Protein AF-A0A7L5ACH2-F1 (afdb_monomer)

Secondary structure (DSSP, 8-state):
-------B-TTT-PBP-TTS-EEEEEEEEEEPTTSS-EEEEEEEEE--HHHHTSTTPEEEEHHHHHHHHHHHHHHHHHH-TT-PPP-

Structure (mmCIF, N/CA/C/O backbone):
data_AF-A0A7L5ACH2-F1
#
_entry.id   AF-A0A7L5ACH2-F1
#
loop_
_atom_site.group_PDB
_atom_site.id
_atom_site.type_symbol
_atom_site.label_atom_id
_atom_site.label_alt_id
_atom_site.label_comp_id
_atom_site.label_asym_id
_atom_site.label_entity_id
_atom_site.label_seq_id
_atom_site.pdbx_PDB_ins_code
_atom_site.Cartn_x
_atom_site.Cartn_y
_atom_site.Cartn_z
_atom_site.occupancy
_atom_site.B_iso_or_equiv
_atom_site.auth_seq_id
_atom_site.auth_comp_id
_atom_site.auth_asym_id
_atom_site.auth_atom_id
_atom_site.pdbx_PDB_model_num
ATOM 1 N N . MET A 1 1 ? 3.844 6.736 29.514 1.00 31.52 1 MET A N 1
ATOM 2 C CA . MET A 1 1 ? 3.143 7.571 28.518 1.00 31.52 1 MET A CA 1
ATOM 3 C C . MET A 1 1 ? 3.029 6.727 27.262 1.00 31.52 1 MET A C 1
ATOM 5 O O . MET A 1 1 ? 4.060 6.436 26.674 1.00 31.52 1 MET A O 1
ATOM 9 N N . SER A 1 2 ? 1.843 6.220 26.921 1.00 41.28 2 SER A N 1
ATOM 10 C CA . SER A 1 2 ? 1.653 5.546 25.633 1.00 41.28 2 SER A CA 1
ATOM 11 C C . SER A 1 2 ? 1.572 6.635 24.571 1.00 41.28 2 SER A C 1
ATOM 13 O O . SER A 1 2 ? 0.636 7.434 24.594 1.00 41.28 2 SER A O 1
ATOM 15 N N . LEU A 1 3 ? 2.566 6.717 23.690 1.00 47.25 3 LEU A N 1
ATOM 16 C CA . LEU A 1 3 ? 2.416 7.459 22.445 1.00 47.25 3 LEU A CA 1
ATOM 17 C C . LEU A 1 3 ? 1.221 6.833 21.726 1.00 47.25 3 LEU A C 1
ATOM 19 O O . LEU A 1 3 ? 1.293 5.693 21.283 1.00 47.25 3 LEU A O 1
ATOM 23 N N . SER A 1 4 ? 0.088 7.530 21.702 1.00 54.31 4 SER A N 1
ATOM 24 C CA . SER A 1 4 ? -1.020 7.175 20.826 1.00 54.31 4 SER A CA 1
ATOM 25 C C . SER A 1 4 ? -0.541 7.439 19.404 1.00 54.31 4 SER A C 1
ATOM 27 O O . SER A 1 4 ? -0.644 8.562 18.906 1.00 54.31 4 SER A O 1
ATOM 29 N N . GLU A 1 5 ? 0.087 6.438 18.799 1.00 67.31 5 GLU A N 1
ATOM 30 C CA . GLU A 1 5 ? 0.504 6.479 17.406 1.00 67.31 5 GLU A CA 1
ATOM 31 C C . GLU A 1 5 ? -0.739 6.665 16.539 1.00 67.31 5 GLU A C 1
ATOM 33 O O . GLU A 1 5 ? -1.664 5.851 16.533 1.00 67.31 5 GLU A O 1
ATOM 38 N N . ASN A 1 6 ? -0.797 7.808 15.862 1.00 80.56 6 ASN A N 1
ATOM 39 C CA . ASN A 1 6 ? -1.945 8.190 15.062 1.00 80.56 6 ASN A CA 1
ATOM 40 C C . ASN A 1 6 ? -1.719 7.746 13.615 1.00 80.56 6 ASN A C 1
ATOM 42 O O . ASN A 1 6 ? -1.258 8.527 12.785 1.00 80.56 6 ASN A O 1
ATOM 46 N N . TYR A 1 7 ? -2.040 6.487 13.330 1.00 89.38 7 TYR A N 1
ATOM 47 C CA . TYR A 1 7 ? -2.004 5.945 11.974 1.00 89.38 7 TYR A CA 1
ATOM 48 C C . TYR A 1 7 ? -3.130 6.525 11.117 1.00 89.38 7 TYR A C 1
ATOM 50 O O . TYR A 1 7 ? -4.260 6.702 11.582 1.00 89.38 7 TYR A O 1
ATOM 58 N N . GLN A 1 8 ? -2.835 6.797 9.850 1.00 93.38 8 GLN A N 1
ATOM 59 C CA . GLN A 1 8 ? -3.779 7.357 8.891 1.00 93.38 8 GLN A CA 1
ATOM 60 C C . GLN A 1 8 ? -3.749 6.533 7.609 1.00 93.38 8 GLN A C 1
ATOM 62 O O . GLN A 1 8 ? -2.691 6.112 7.173 1.00 93.38 8 GLN A O 1
ATOM 67 N N . CYS A 1 9 ? -4.913 6.303 7.006 1.00 94.44 9 CYS A N 1
ATOM 68 C CA . CYS A 1 9 ? -5.001 5.600 5.737 1.00 94.44 9 CYS A CA 1
ATOM 69 C C . CYS A 1 9 ? -4.342 6.420 4.618 1.00 94.44 9 CYS A C 1
ATOM 71 O O . CYS A 1 9 ? -4.790 7.536 4.344 1.00 94.44 9 CYS A O 1
ATOM 73 N N . ASP A 1 10 ? -3.369 5.841 3.916 1.00 95.75 10 ASP A N 1
ATOM 74 C CA . ASP A 1 10 ? -2.657 6.479 2.798 1.00 95.75 10 ASP A CA 1
ATOM 75 C C . ASP A 1 10 ? -3.545 6.744 1.570 1.00 95.75 10 ASP A C 1
ATOM 77 O O . ASP A 1 10 ? -3.169 7.490 0.667 1.00 95.75 10 ASP A O 1
ATOM 81 N N . VAL A 1 11 ? -4.735 6.136 1.504 1.00 96.06 11 VAL A N 1
ATOM 82 C CA . VAL A 1 11 ? -5.648 6.289 0.360 1.00 96.06 11 VAL A CA 1
ATOM 83 C C . VAL A 1 11 ? -6.708 7.360 0.595 1.00 96.06 11 VAL A C 1
ATOM 85 O O . VAL A 1 11 ? -6.970 8.156 -0.305 1.00 96.06 11 VAL A O 1
ATOM 88 N N . CYS A 1 12 ? -7.343 7.379 1.769 1.00 94.88 12 CYS A N 1
ATOM 89 C CA . CYS A 1 12 ? -8.489 8.255 2.046 1.00 94.88 12 CYS A CA 1
ATOM 90 C C . CYS A 1 12 ? -8.285 9.218 3.223 1.00 94.88 12 CYS A C 1
ATOM 92 O O . CYS A 1 12 ? -9.157 10.043 3.486 1.00 94.88 12 CYS A O 1
ATOM 94 N N . GLY A 1 13 ? -7.182 9.110 3.966 1.00 93.25 13 GLY A N 1
ATOM 95 C CA . GLY A 1 13 ? -6.913 9.974 5.110 1.00 93.25 13 GLY A CA 1
ATOM 96 C C . GLY A 1 13 ? -7.705 9.639 6.382 1.00 93.25 13 GLY A C 1
ATOM 97 O O . GLY A 1 13 ? -7.628 10.385 7.359 1.00 93.25 13 GLY A O 1
ATOM 98 N N . THR A 1 14 ? -8.465 8.542 6.425 1.00 91.69 14 THR A N 1
ATOM 99 C CA . THR A 1 14 ? -9.156 8.113 7.652 1.00 91.69 14 THR A CA 1
ATOM 100 C C . THR A 1 14 ? -8.146 7.775 8.746 1.00 91.69 14 THR A C 1
ATOM 102 O O . THR A 1 14 ? -7.184 7.055 8.495 1.00 91.69 14 THR A O 1
ATOM 105 N N . LYS A 1 15 ? -8.361 8.277 9.966 1.00 90.94 15 LYS A N 1
ATOM 106 C CA . LYS A 1 15 ? -7.527 7.943 11.129 1.00 90.94 15 LYS A CA 1
ATOM 107 C C . LYS A 1 15 ? -7.881 6.562 11.667 1.00 90.94 15 LYS A C 1
ATOM 109 O O . LYS A 1 15 ? -9.055 6.192 11.697 1.00 90.94 15 LYS A O 1
ATOM 114 N N . LYS A 1 16 ? -6.877 5.815 12.118 1.00 83.94 16 LYS A N 1
ATOM 115 C CA . LYS A 1 16 ? -7.083 4.502 12.716 1.00 83.94 16 LYS A CA 1
ATOM 116 C C . LYS A 1 16 ? -7.813 4.620 14.042 1.00 83.94 16 LYS A C 1
ATOM 118 O O . LYS A 1 16 ? -7.362 5.297 14.957 1.00 83.94 16 LYS A O 1
ATOM 123 N N . THR A 1 17 ? -8.934 3.915 14.124 1.00 80.00 17 THR A N 1
ATOM 124 C CA . THR A 1 17 ? -9.628 3.618 15.376 1.00 80.00 17 THR A CA 1
ATOM 125 C C . THR A 1 17 ? -9.4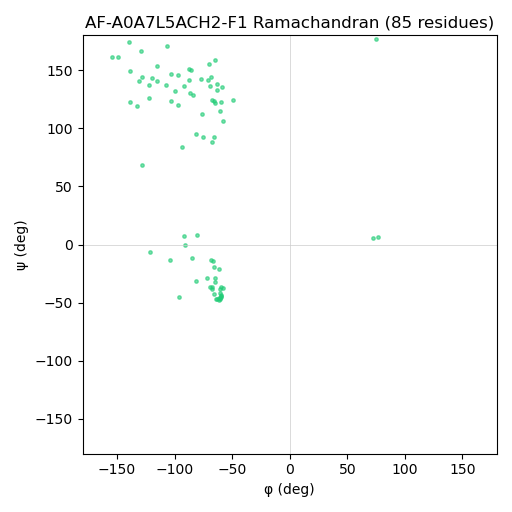20 2.140 15.726 1.00 80.00 17 THR A C 1
ATOM 127 O O . THR A 1 17 ? -8.876 1.364 14.925 1.00 80.00 17 THR A O 1
ATOM 130 N N . ASP A 1 18 ? -9.829 1.734 16.926 1.00 67.75 18 ASP A N 1
ATOM 131 C CA . ASP A 1 18 ? -9.646 0.363 17.418 1.00 67.75 18 ASP A CA 1
ATOM 132 C C . ASP A 1 18 ? -10.483 -0.700 16.678 1.00 67.75 18 ASP A C 1
ATOM 134 O O . ASP A 1 18 ? -10.215 -1.890 16.819 1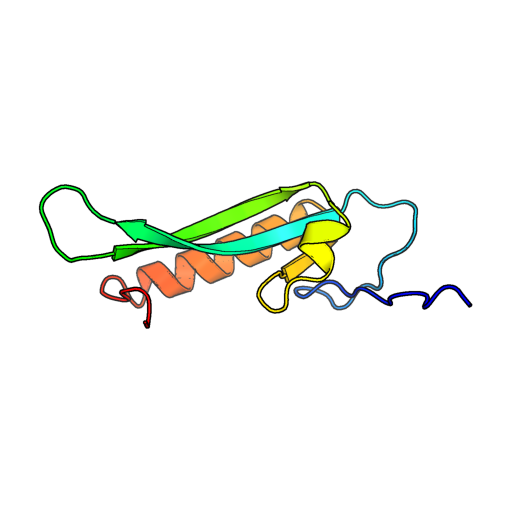.00 67.75 18 ASP A O 1
ATOM 138 N N . ILE A 1 19 ? -11.481 -0.310 15.876 1.00 63.72 19 ILE A N 1
ATOM 139 C CA . ILE A 1 19 ? -12.597 -1.207 15.511 1.00 63.72 19 ILE A CA 1
ATOM 140 C C . ILE A 1 19 ? -12.490 -1.771 14.077 1.00 63.72 19 ILE A C 1
ATOM 142 O O . ILE A 1 19 ? -13.153 -2.749 13.731 1.00 63.72 19 ILE A O 1
ATOM 146 N N . ASP A 1 20 ? -11.613 -1.224 13.234 1.00 68.56 20 ASP A N 1
ATOM 147 C CA . ASP A 1 20 ? -11.568 -1.572 11.809 1.00 68.56 20 ASP A CA 1
ATOM 148 C C . ASP A 1 20 ? -10.508 -2.639 11.466 1.00 68.56 20 ASP A C 1
ATOM 150 O O . ASP A 1 20 ? -9.398 -2.653 12.009 1.00 68.56 20 ASP A O 1
ATOM 154 N N . ARG A 1 21 ? -10.805 -3.503 10.479 1.00 85.12 21 ARG A N 1
ATOM 155 C CA . ARG A 1 21 ? -9.828 -4.435 9.878 1.00 85.12 21 ARG A CA 1
ATOM 156 C C . ARG A 1 21 ? -8.889 -3.677 8.938 1.00 85.12 21 ARG A C 1
ATOM 158 O O . ARG A 1 21 ? -9.206 -3.469 7.767 1.00 85.12 21 ARG A O 1
ATOM 165 N N . TRP A 1 22 ? -7.755 -3.241 9.473 1.00 92.81 22 TRP A N 1
ATOM 166 C CA . TRP A 1 22 ? -6.725 -2.530 8.717 1.00 92.81 22 TRP A CA 1
ATOM 167 C C . TRP A 1 22 ? -5.767 -3.493 8.019 1.00 92.81 22 TRP A C 1
ATOM 169 O O . TRP A 1 22 ? -5.499 -4.595 8.505 1.00 92.81 22 TRP A O 1
ATOM 179 N N . TRP A 1 23 ? -5.240 -3.033 6.892 1.00 95.44 23 TRP A N 1
ATOM 180 C CA . TRP A 1 23 ? -4.210 -3.701 6.113 1.00 95.44 23 TRP A CA 1
ATOM 181 C C . TRP A 1 23 ? -2.939 -2.864 6.114 1.00 95.44 23 TRP A C 1
ATOM 183 O O . TRP A 1 23 ? -2.985 -1.640 6.262 1.00 95.44 23 TRP A O 1
ATOM 193 N N . LEU A 1 24 ? -1.821 -3.552 5.940 1.00 96.00 24 LEU A N 1
ATOM 194 C CA . LEU A 1 24 ? -0.515 -2.970 5.689 1.00 96.00 24 LEU A CA 1
ATOM 195 C C . LEU A 1 24 ? -0.067 -3.401 4.296 1.00 96.00 24 LEU A C 1
ATOM 197 O O . LEU A 1 24 ? -0.298 -4.554 3.914 1.00 96.00 24 LEU A O 1
ATOM 201 N N . ALA A 1 25 ? 0.568 -2.497 3.560 1.00 97.31 25 ALA A N 1
ATOM 202 C CA . ALA A 1 25 ? 1.165 -2.806 2.269 1.00 97.31 25 ALA A CA 1
ATOM 203 C C . ALA A 1 25 ? 2.518 -2.124 2.101 1.00 97.31 25 ALA A C 1
ATOM 205 O O . ALA A 1 25 ? 2.744 -1.057 2.659 1.00 97.31 25 ALA A O 1
ATOM 206 N N . TRP A 1 26 ? 3.418 -2.738 1.350 1.00 96.00 26 TRP A N 1
ATOM 207 C CA . TRP A 1 26 ? 4.721 -2.164 1.020 1.00 96.00 26 TRP A CA 1
ATOM 208 C C . TRP A 1 26 ? 5.222 -2.751 -0.291 1.00 96.00 26 TRP A C 1
ATOM 210 O O . TRP A 1 26 ? 4.738 -3.796 -0.749 1.00 96.00 26 TRP A O 1
ATOM 220 N N . LEU A 1 27 ? 6.184 -2.052 -0.883 1.00 93.12 27 LEU A N 1
ATOM 221 C CA . LEU A 1 27 ? 6.892 -2.530 -2.055 1.00 93.12 27 LEU A CA 1
ATOM 222 C C . LEU A 1 27 ? 8.083 -3.379 -1.627 1.00 93.12 27 LEU A C 1
ATOM 224 O O . LEU A 1 27 ? 8.747 -3.092 -0.634 1.00 93.12 27 LEU A O 1
ATOM 228 N N . ASP A 1 28 ? 8.327 -4.440 -2.374 1.00 91.00 28 ASP A N 1
ATOM 229 C CA . ASP A 1 28 ? 9.490 -5.301 -2.226 1.00 91.00 28 ASP A CA 1
ATOM 230 C C . ASP A 1 28 ? 10.005 -5.690 -3.613 1.00 91.00 28 ASP A C 1
ATOM 232 O O . ASP A 1 28 ? 9.373 -5.390 -4.625 1.00 91.00 28 ASP A O 1
ATOM 236 N N . CYS A 1 29 ? 11.136 -6.374 -3.669 1.00 88.81 29 CYS A N 1
ATOM 237 C CA . CYS A 1 29 ? 11.800 -6.740 -4.907 1.00 88.81 29 CYS A CA 1
ATOM 238 C C . CYS A 1 29 ? 11.959 -8.247 -4.975 1.00 88.81 29 CYS A C 1
ATOM 240 O O . CYS A 1 29 ? 12.509 -8.872 -4.068 1.00 88.81 29 CYS A O 1
ATOM 242 N N . GLN A 1 30 ? 11.484 -8.838 -6.066 1.00 86.31 30 GLN A N 1
ATOM 243 C CA . GLN A 1 30 ? 11.722 -10.243 -6.345 1.00 86.31 30 GLN A CA 1
ATOM 244 C C . GLN A 1 30 ? 12.801 -10.371 -7.417 1.00 86.31 30 GLN A C 1
ATOM 246 O O . GLN A 1 30 ? 12.621 -9.822 -8.507 1.00 86.31 30 GLN A O 1
ATOM 251 N N . PRO A 1 31 ? 13.901 -11.089 -7.148 1.00 83.69 31 PRO A N 1
ATOM 252 C CA . PRO A 1 31 ? 14.852 -11.432 -8.193 1.00 83.69 31 PRO A CA 1
ATOM 253 C C . PRO A 1 31 ? 14.171 -12.328 -9.231 1.00 83.69 31 PRO A C 1
ATOM 255 O O . PRO A 1 31 ? 13.399 -13.224 -8.878 1.00 83.69 31 PRO A O 1
ATOM 258 N N . LEU A 1 32 ? 14.440 -12.071 -10.508 1.00 82.12 32 LEU A N 1
ATOM 259 C CA . LEU A 1 32 ? 14.036 -12.961 -11.589 1.00 82.12 32 LEU A CA 1
ATOM 260 C C . LEU A 1 32 ? 15.092 -14.058 -11.733 1.00 82.12 32 LEU A C 1
ATOM 262 O O . LEU A 1 32 ? 16.289 -13.780 -11.815 1.00 82.12 32 LEU A O 1
ATOM 266 N N . ASP A 1 33 ? 14.659 -15.319 -11.732 1.00 76.44 33 ASP A N 1
ATOM 267 C CA . ASP A 1 33 ? 15.587 -16.438 -11.873 1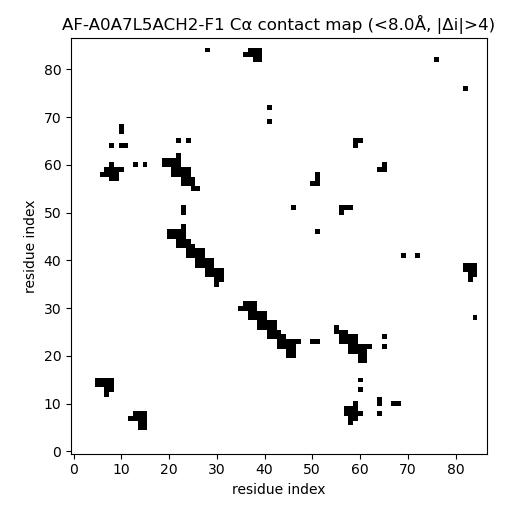.00 76.44 33 ASP A CA 1
ATOM 268 C C . ASP A 1 33 ? 16.365 -16.315 -13.195 1.00 76.44 33 ASP A C 1
ATOM 270 O O . ASP A 1 33 ? 15.792 -16.056 -14.254 1.00 76.44 33 ASP A O 1
ATOM 274 N N . TYR A 1 34 ? 17.680 -16.547 -13.126 1.00 66.75 34 TYR A N 1
ATOM 275 C CA . TYR A 1 34 ? 18.624 -16.543 -14.255 1.00 66.75 34 TYR A CA 1
ATOM 276 C C . TYR A 1 34 ? 18.986 -15.178 -14.869 1.00 66.75 34 TYR A C 1
ATOM 278 O O . TYR A 1 34 ? 19.757 -15.157 -15.832 1.00 66.75 34 TYR A O 1
ATOM 286 N N . THR A 1 35 ? 18.544 -14.050 -14.301 1.00 69.31 35 THR A N 1
ATOM 287 C CA . THR A 1 35 ? 19.049 -12.714 -14.671 1.00 69.31 35 THR A CA 1
ATOM 288 C C . THR A 1 35 ? 19.469 -11.907 -13.438 1.00 69.31 35 THR A C 1
ATOM 290 O O . THR A 1 35 ? 19.203 -12.287 -12.300 1.00 69.31 35 THR A O 1
ATOM 293 N N . SER A 1 36 ? 20.188 -10.800 -13.645 1.00 69.69 36 SER A N 1
ATOM 294 C CA . SER A 1 36 ? 20.463 -9.811 -12.590 1.00 69.69 36 SER A CA 1
ATOM 295 C C . SER A 1 36 ? 19.290 -8.850 -12.362 1.00 69.69 36 SER A C 1
ATOM 297 O O . SER A 1 36 ? 19.447 -7.858 -11.652 1.00 69.69 36 SER A O 1
ATOM 299 N N . ASP A 1 37 ? 18.141 -9.105 -12.989 1.00 76.69 37 ASP A N 1
ATOM 300 C CA . ASP A 1 37 ? 17.001 -8.201 -12.954 1.00 76.69 37 ASP A CA 1
ATOM 301 C C . ASP A 1 37 ? 16.109 -8.479 -11.744 1.00 76.69 37 ASP A C 1
ATOM 303 O O . ASP A 1 37 ? 15.991 -9.602 -11.242 1.00 76.69 37 ASP A O 1
ATOM 307 N N . THR A 1 38 ? 15.449 -7.423 -11.282 1.00 84.12 38 THR A N 1
ATOM 308 C CA . THR A 1 38 ? 14.453 -7.491 -10.215 1.00 84.12 38 THR A CA 1
ATOM 309 C C . THR A 1 38 ? 13.116 -7.009 -10.745 1.00 84.12 38 THR A C 1
ATOM 311 O O . THR A 1 38 ? 13.064 -6.073 -11.543 1.00 84.12 38 THR A O 1
ATOM 314 N N . GLN A 1 39 ? 12.037 -7.637 -10.283 1.00 85.06 39 GLN A N 1
ATOM 315 C CA . GLN A 1 39 ? 10.683 -7.145 -10.497 1.00 85.06 39 GLN A CA 1
ATOM 316 C C . GLN A 1 39 ? 10.116 -6.586 -9.184 1.00 85.06 39 GLN A C 1
ATOM 318 O O . GLN A 1 39 ? 10.284 -7.213 -8.127 1.00 85.06 39 GLN A O 1
ATOM 323 N N . PRO A 1 40 ? 9.436 -5.433 -9.218 1.00 90.06 40 PRO A N 1
ATOM 324 C CA . PRO A 1 40 ? 8.763 -4.900 -8.048 1.00 90.06 40 PRO A CA 1
ATOM 325 C C . PRO A 1 40 ? 7.564 -5.779 -7.673 1.00 90.06 40 PRO A C 1
ATOM 327 O O . PRO A 1 40 ? 6.843 -6.310 -8.517 1.00 90.06 40 PRO A O 1
ATOM 330 N N . LEU A 1 41 ? 7.334 -5.911 -6.374 1.00 91.75 41 LEU A N 1
ATOM 331 C CA . LEU A 1 41 ? 6.208 -6.606 -5.773 1.00 91.75 41 LEU A CA 1
ATOM 332 C C . LEU A 1 41 ? 5.446 -5.653 -4.867 1.00 91.75 41 LEU A C 1
ATOM 334 O O . LEU A 1 41 ? 6.046 -4.982 -4.035 1.00 91.75 41 LEU A O 1
ATOM 338 N N . LEU A 1 42 ? 4.120 -5.689 -4.937 1.00 94.56 42 LEU A N 1
ATOM 339 C CA . LEU A 1 42 ? 3.265 -5.132 -3.897 1.00 94.56 42 LEU A CA 1
ATOM 340 C C . LEU A 1 42 ? 2.820 -6.250 -2.950 1.00 94.56 42 LEU A C 1
ATOM 342 O O . LEU A 1 42 ? 2.166 -7.209 -3.365 1.00 94.56 42 LEU A O 1
ATOM 346 N N . LYS A 1 43 ? 3.163 -6.131 -1.666 1.00 95.75 43 LYS A N 1
ATOM 347 C CA . LYS A 1 43 ? 2.773 -7.087 -0.622 1.00 95.75 43 LYS A CA 1
ATOM 348 C C . LYS A 1 43 ? 1.639 -6.525 0.223 1.00 95.75 43 LYS A C 1
ATOM 350 O O . LYS A 1 43 ? 1.595 -5.329 0.479 1.00 95.75 43 LYS A O 1
ATOM 355 N N . PHE A 1 44 ? 0.759 -7.408 0.694 1.00 95.94 44 PHE A N 1
ATOM 356 C CA . PHE A 1 44 ? -0.311 -7.076 1.635 1.00 95.94 44 PHE A CA 1
ATOM 357 C C . PHE A 1 44 ? -0.287 -8.019 2.832 1.00 95.94 44 PHE A C 1
ATOM 359 O O . PHE A 1 44 ? -0.058 -9.220 2.696 1.00 95.94 44 PHE A O 1
ATOM 366 N N . THR A 1 45 ? -0.603 -7.488 4.008 1.00 95.38 45 THR A N 1
ATOM 367 C CA . THR A 1 45 ? -0.853 -8.292 5.205 1.00 95.38 45 THR A CA 1
ATOM 368 C C . THR A 1 45 ? -1.871 -7.619 6.117 1.00 95.38 45 THR A C 1
ATOM 370 O O . THR A 1 45 ? -2.138 -6.419 6.011 1.00 95.38 45 THR A O 1
ATOM 373 N N . GLY A 1 46 ? -2.468 -8.402 7.013 1.00 93.19 46 GLY A N 1
ATOM 374 C CA . GLY A 1 46 ? -3.312 -7.859 8.070 1.00 93.19 46 GLY A CA 1
ATOM 375 C C . GLY A 1 46 ? -2.503 -6.997 9.040 1.00 93.19 46 GLY A C 1
ATOM 376 O O . GLY A 1 46 ? -1.286 -7.140 9.151 1.00 93.19 46 GLY A O 1
ATOM 377 N N . TRP A 1 47 ? -3.188 -6.109 9.758 1.00 91.56 47 TRP A N 1
ATOM 378 C CA . TRP A 1 47 ? -2.559 -5.223 10.735 1.00 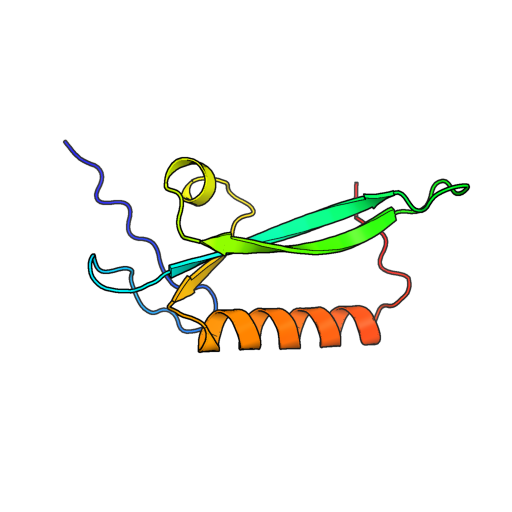91.56 47 TRP A CA 1
ATOM 379 C C . TRP A 1 47 ? -1.621 -5.956 11.705 1.00 91.56 47 TRP A C 1
ATOM 381 O O . TRP A 1 47 ? -2.041 -6.859 12.429 1.00 91.56 47 TRP A O 1
ATOM 391 N N . GLN A 1 48 ? -0.369 -5.509 11.762 1.00 90.75 48 GLN A N 1
ATOM 392 C CA . GLN A 1 48 ? 0.643 -5.965 12.711 1.00 90.75 48 GLN A CA 1
ATOM 393 C C . GLN A 1 48 ? 1.424 -4.754 13.205 1.00 90.75 48 GLN A C 1
ATOM 395 O O . GLN A 1 48 ? 2.003 -4.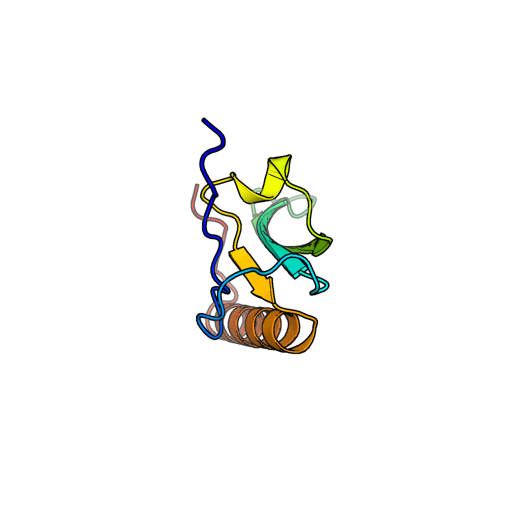026 12.404 1.00 90.75 48 GLN A O 1
ATOM 400 N N . LEU A 1 49 ? 1.442 -4.541 14.522 1.00 88.81 49 LEU A N 1
ATOM 401 C CA . LEU A 1 49 ? 2.021 -3.330 15.107 1.00 88.81 49 LEU A CA 1
ATOM 402 C C . LEU A 1 49 ? 3.507 -3.173 14.754 1.00 88.81 49 LEU A C 1
ATOM 404 O O . LEU A 1 49 ? 3.918 -2.105 14.331 1.00 88.81 49 LEU A O 1
ATOM 408 N N . SER A 1 50 ? 4.289 -4.253 14.822 1.00 89.75 50 SER A N 1
ATOM 409 C CA . SER A 1 50 ? 5.719 -4.221 14.481 1.00 89.75 50 SER A CA 1
ATOM 410 C C . SER A 1 50 ? 5.998 -3.741 13.055 1.00 89.75 50 SER A C 1
ATOM 412 O O . SER A 1 50 ? 6.967 -3.021 12.841 1.00 89.75 50 SER A O 1
ATOM 414 N N . LEU A 1 51 ? 5.152 -4.120 12.092 1.00 91.19 51 LEU A N 1
ATOM 415 C CA . LEU A 1 51 ? 5.273 -3.701 10.694 1.00 91.19 51 LEU A CA 1
ATOM 416 C C . LEU A 1 51 ? 4.693 -2.305 10.461 1.00 91.19 51 LEU A C 1
ATOM 418 O O . LEU A 1 51 ? 5.184 -1.572 9.614 1.00 91.19 51 LEU A O 1
ATOM 422 N N . ALA A 1 52 ? 3.667 -1.910 11.215 1.00 91.25 52 ALA A N 1
ATOM 423 C CA . ALA A 1 52 ? 3.037 -0.601 11.063 1.00 91.25 52 ALA A CA 1
ATOM 424 C C . ALA A 1 52 ? 4.002 0.568 11.338 1.00 91.25 52 ALA A C 1
ATOM 426 O O . ALA A 1 52 ? 3.743 1.673 10.871 1.00 91.25 52 ALA A O 1
ATOM 427 N N . HIS A 1 53 ? 5.095 0.324 12.068 1.00 90.81 53 HIS A N 1
ATOM 428 C CA . HIS A 1 53 ? 6.113 1.322 12.407 1.00 90.81 53 HIS A CA 1
ATOM 429 C C . HIS A 1 53 ? 7.177 1.479 11.310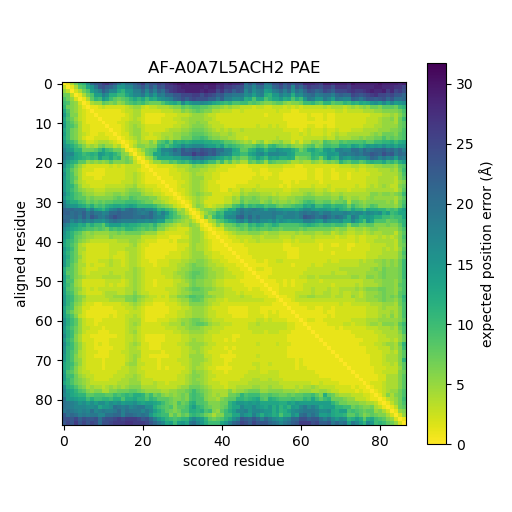 1.00 90.81 53 HIS A C 1
ATOM 431 O O . HIS A 1 53 ? 8.000 2.391 11.380 1.00 90.81 53 HIS A O 1
ATOM 437 N N . SER A 1 54 ? 7.214 0.574 10.329 1.00 91.12 54 SER A N 1
ATOM 438 C CA . SER A 1 54 ? 8.200 0.625 9.254 1.00 91.12 54 SER A CA 1
ATOM 439 C C . SER A 1 54 ? 7.925 1.8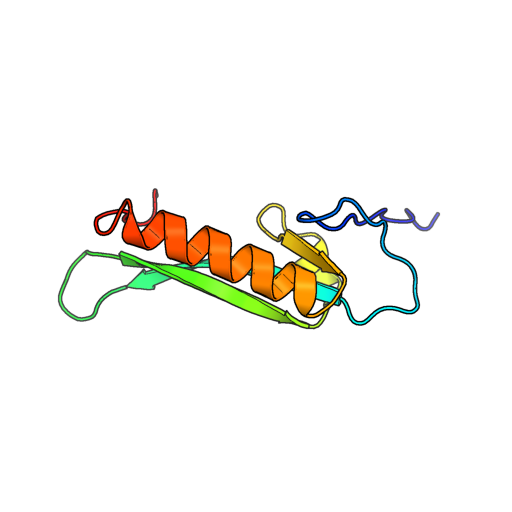20 8.329 1.00 91.12 54 SER A C 1
ATOM 441 O O . SER A 1 54 ? 6.771 2.050 7.966 1.00 91.12 54 SER A O 1
ATOM 443 N N . PRO A 1 55 ? 8.962 2.570 7.915 1.00 87.25 55 PRO A N 1
ATOM 444 C CA . PRO A 1 55 ? 8.796 3.812 7.152 1.00 87.25 55 PRO A CA 1
ATOM 445 C C . PRO A 1 55 ? 8.178 3.599 5.764 1.00 87.25 55 PRO A C 1
ATOM 447 O O . PRO A 1 55 ? 7.479 4.476 5.261 1.00 87.25 55 PRO A O 1
ATOM 450 N N . ASP A 1 56 ? 8.395 2.424 5.172 1.00 90.50 56 ASP A N 1
ATOM 451 C CA . ASP A 1 56 ? 7.944 2.096 3.814 1.00 90.50 56 ASP A CA 1
ATOM 452 C C . ASP A 1 56 ? 6.555 1.442 3.784 1.00 90.50 56 ASP A C 1
ATOM 454 O O . ASP A 1 56 ? 6.028 1.113 2.718 1.00 90.50 56 ASP A O 1
ATOM 458 N N . VAL A 1 57 ? 5.947 1.245 4.958 1.00 94.88 57 VAL A N 1
ATOM 459 C 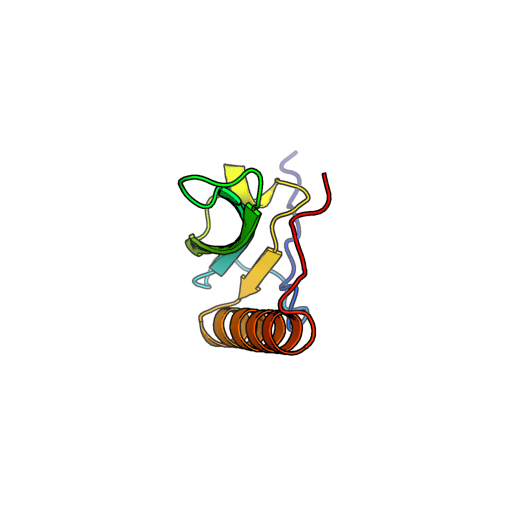CA . VAL A 1 57 ? 4.639 0.611 5.080 1.00 94.88 57 VAL A CA 1
ATOM 460 C C . VAL A 1 57 ? 3.533 1.643 4.928 1.00 94.88 57 VAL A C 1
ATOM 462 O O . VAL A 1 57 ? 3.494 2.677 5.588 1.00 94.88 57 VAL A O 1
ATOM 465 N N . LYS A 1 58 ? 2.589 1.301 4.063 1.00 95.81 58 LYS A N 1
ATOM 466 C CA . LYS A 1 58 ? 1.330 1.994 3.858 1.00 95.81 58 LYS A CA 1
ATOM 467 C C . LYS A 1 58 ? 0.246 1.396 4.737 1.00 95.81 58 LYS A C 1
ATOM 469 O O . LYS A 1 58 ? 0.098 0.173 4.808 1.00 95.81 58 LYS A O 1
ATOM 474 N N . HIS A 1 59 ? -0.555 2.247 5.362 1.00 95.69 59 HIS A N 1
ATOM 475 C CA . HIS A 1 59 ? -1.691 1.869 6.193 1.00 95.69 59 HIS A CA 1
ATOM 476 C C . HIS A 1 59 ? -2.987 2.015 5.395 1.00 95.69 59 HIS A C 1
ATOM 478 O O . HIS A 1 59 ? -3.246 3.032 4.754 1.00 95.69 59 HIS A O 1
ATOM 484 N N . LEU A 1 60 ? -3.842 0.994 5.436 1.00 95.75 60 LEU A N 1
ATOM 485 C CA . LEU A 1 60 ? -5.034 0.923 4.592 1.00 95.75 60 LEU A CA 1
ATOM 486 C C . LEU A 1 60 ? -6.266 0.546 5.414 1.00 95.75 60 LEU A C 1
ATOM 488 O O . LEU A 1 60 ? -6.343 -0.541 5.995 1.00 95.75 60 LEU A O 1
ATOM 492 N N . CYS A 1 61 ? -7.268 1.428 5.435 1.00 93.56 61 CYS A N 1
ATOM 493 C CA . CYS A 1 61 ? -8.515 1.169 6.149 1.00 93.56 61 CYS A CA 1
ATOM 494 C C . CYS A 1 61 ? -9.455 0.288 5.301 1.00 93.56 61 CYS A C 1
ATOM 496 O O . CYS A 1 61 ? -10.208 0.753 4.439 1.00 93.56 61 CYS A O 1
ATOM 498 N N . GLY A 1 62 ? -9.394 -1.020 5.545 1.00 92.69 62 GLY A N 1
ATOM 499 C CA . GLY A 1 62 ? -10.265 -2.007 4.912 1.00 92.69 62 GLY A CA 1
ATOM 500 C C . GLY A 1 62 ? -9.931 -2.334 3.453 1.00 92.69 62 GLY A C 1
ATOM 501 O O . GLY A 1 62 ? -9.035 -1.768 2.826 1.00 92.69 62 GLY A O 1
ATOM 502 N N . ALA A 1 63 ? -10.691 -3.287 2.909 1.00 93.44 63 ALA A N 1
ATOM 503 C CA . ALA A 1 63 ? -10.423 -3.886 1.602 1.00 93.44 63 ALA A CA 1
ATOM 504 C C . ALA A 1 63 ? -10.552 -2.898 0.431 1.00 93.44 63 ALA A C 1
ATOM 506 O O . ALA A 1 63 ? -9.822 -3.017 -0.545 1.00 93.44 63 ALA A O 1
ATOM 507 N N . ARG A 1 64 ? -11.444 -1.900 0.526 1.00 94.75 64 ARG A N 1
ATOM 508 C CA . ARG A 1 64 ? -11.627 -0.908 -0.546 1.00 94.75 64 ARG A CA 1
ATOM 509 C C . ARG A 1 64 ? -10.369 -0.069 -0.763 1.00 94.75 64 ARG A C 1
ATOM 511 O O . ARG A 1 64 ? -9.941 0.087 -1.898 1.00 94.75 64 ARG A O 1
ATOM 518 N N . CYS A 1 65 ? -9.769 0.437 0.314 1.00 95.88 65 CYS A N 1
ATOM 519 C CA . CYS A 1 65 ? -8.538 1.218 0.213 1.00 95.88 65 CYS A CA 1
ATOM 520 C C . CYS A 1 65 ? -7.360 0.346 -0.234 1.00 95.88 65 CYS A C 1
ATOM 522 O O . CYS A 1 65 ? -6.566 0.785 -1.059 1.00 95.88 65 CYS A O 1
ATOM 524 N N . ALA A 1 66 ? -7.285 -0.902 0.240 1.00 95.81 66 ALA A N 1
ATOM 525 C CA . ALA A 1 66 ? -6.286 -1.856 -0.236 1.00 95.81 66 ALA A CA 1
ATOM 526 C C . ALA A 1 66 ? -6.405 -2.122 -1.749 1.00 95.81 66 ALA A C 1
ATOM 528 O O . ALA A 1 66 ? -5.405 -2.066 -2.458 1.00 95.81 66 ALA A O 1
ATOM 529 N N . GLY A 1 67 ? -7.628 -2.318 -2.254 1.00 96.88 67 GLY A N 1
ATOM 530 C CA . GLY A 1 67 ? -7.896 -2.459 -3.687 1.00 96.88 67 GLY A CA 1
ATOM 531 C C . GLY A 1 67 ? -7.484 -1.222 -4.483 1.00 96.88 67 GLY A C 1
ATOM 532 O O . GLY A 1 67 ? -6.744 -1.341 -5.444 1.00 96.88 67 GLY A O 1
ATOM 533 N N . THR A 1 68 ? -7.842 -0.018 -4.025 1.00 97.62 68 THR A N 1
ATOM 534 C CA . THR A 1 68 ? -7.418 1.227 -4.691 1.00 97.62 68 THR A CA 1
ATOM 535 C C . THR A 1 68 ? -5.896 1.381 -4.752 1.00 97.62 68 THR A C 1
ATOM 537 O O . THR A 1 68 ? -5.376 1.892 -5.739 1.00 97.62 68 THR A O 1
ATOM 540 N N . MET A 1 69 ? -5.167 0.958 -3.717 1.00 96.38 69 MET A N 1
ATOM 541 C CA . MET A 1 69 ? -3.702 0.954 -3.748 1.00 96.38 69 MET A CA 1
ATOM 542 C C . MET A 1 69 ? -3.156 -0.041 -4.775 1.00 96.38 69 MET A C 1
ATOM 544 O O . MET A 1 69 ? -2.247 0.301 -5.523 1.00 96.38 69 MET A O 1
ATOM 548 N N . MET A 1 70 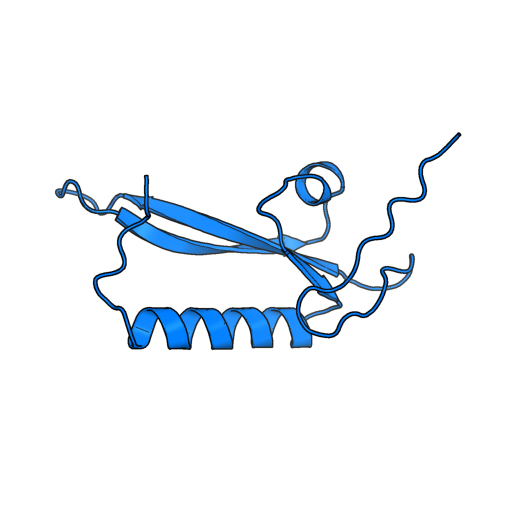? -3.736 -1.241 -4.837 1.00 97.25 70 MET A N 1
ATOM 549 C CA . MET A 1 70 ? -3.389 -2.253 -5.834 1.00 97.25 70 MET A CA 1
ATOM 550 C C . MET A 1 70 ? -3.643 -1.752 -7.258 1.00 97.25 70 MET A C 1
ATOM 552 O O . MET A 1 70 ? -2.767 -1.881 -8.105 1.00 97.25 70 MET A O 1
ATOM 556 N N . ASP A 1 71 ? -4.798 -1.131 -7.503 1.00 97.69 71 ASP A N 1
ATOM 557 C CA . ASP A 1 71 ? -5.163 -0.576 -8.809 1.00 97.69 71 ASP A CA 1
ATOM 558 C C . ASP A 1 71 ? -4.162 0.493 -9.263 1.00 97.69 71 ASP A C 1
ATOM 560 O O . ASP A 1 71 ? -3.707 0.469 -10.406 1.00 97.69 71 ASP A O 1
ATOM 564 N N . ARG A 1 72 ? -3.779 1.407 -8.359 1.00 95.38 72 ARG A N 1
ATOM 565 C CA . ARG A 1 72 ? -2.768 2.442 -8.636 1.00 95.38 72 ARG A CA 1
ATOM 566 C C . ARG A 1 72 ? -1.417 1.826 -8.975 1.00 95.38 72 ARG A C 1
ATOM 568 O O . ARG A 1 72 ? -0.830 2.187 -9.986 1.00 95.38 72 ARG A O 1
ATOM 575 N N . TRP A 1 73 ? -0.968 0.861 -8.175 1.00 95.00 73 TRP A N 1
ATOM 576 C CA . TRP A 1 73 ? 0.295 0.175 -8.422 1.00 95.00 73 TRP A CA 1
ATOM 577 C C . TRP A 1 73 ? 0.287 -0.561 -9.768 1.00 95.00 73 TRP A C 1
ATOM 579 O O . TRP A 1 73 ? 1.214 -0.403 -10.551 1.00 95.00 73 TRP A O 1
ATOM 589 N N . MET A 1 74 ? -0.775 -1.305 -10.093 1.00 94.69 74 MET A N 1
ATOM 590 C CA . MET A 1 74 ? -0.883 -1.998 -11.384 1.00 94.69 74 MET A CA 1
ATOM 591 C C . MET A 1 74 ? -0.858 -1.028 -12.570 1.00 94.69 74 MET A C 1
ATOM 593 O O . MET A 1 74 ? -0.242 -1.336 -13.589 1.00 94.69 74 MET A O 1
ATOM 597 N N . ALA A 1 75 ? -1.503 0.136 -12.444 1.00 94.00 75 ALA A N 1
ATOM 598 C CA . ALA A 1 75 ? -1.456 1.170 -13.472 1.00 94.00 75 ALA A CA 1
ATOM 599 C C . ALA A 1 75 ? -0.024 1.695 -13.675 1.00 94.00 75 ALA A C 1
ATOM 601 O O . ALA A 1 75 ? 0.451 1.729 -14.807 1.00 94.00 75 ALA A O 1
ATOM 602 N N . GLU A 1 76 ? 0.690 2.002 -12.588 1.00 91.50 76 GLU A N 1
ATOM 603 C CA . GLU A 1 76 ? 2.085 2.465 -12.633 1.00 91.50 76 GLU A CA 1
ATOM 604 C C . GLU A 1 76 ? 3.026 1.432 -13.273 1.00 91.50 76 GLU A C 1
ATOM 606 O O . GLU A 1 76 ? 3.882 1.796 -14.080 1.00 91.50 76 GLU A O 1
ATOM 611 N N . GLN A 1 77 ? 2.849 0.146 -12.947 1.00 89.19 77 GLN A N 1
ATOM 612 C CA . GLN A 1 77 ? 3.630 -0.951 -13.532 1.00 89.19 77 GLN A CA 1
ATOM 613 C C . GLN A 1 77 ? 3.340 -1.148 -15.021 1.00 89.19 77 GLN A C 1
ATOM 615 O O . GLN A 1 77 ? 4.238 -1.463 -15.796 1.00 89.19 77 GLN A O 1
ATOM 620 N N . HIS A 1 78 ? 2.088 -0.957 -15.441 1.00 87.56 78 HIS A N 1
ATOM 621 C CA . HIS A 1 78 ? 1.720 -1.052 -16.850 1.00 87.56 78 HIS A CA 1
ATOM 622 C C . HIS A 1 78 ? 2.296 0.107 -17.676 1.00 87.56 78 HIS A C 1
ATOM 624 O O . HIS A 1 78 ? 2.710 -0.100 -18.814 1.00 87.56 78 HIS A O 1
ATOM 630 N N . GLU A 1 79 ? 2.348 1.313 -17.109 1.00 88.81 79 GLU A N 1
ATOM 631 C CA . GLU A 1 79 ? 2.966 2.479 -17.748 1.00 88.81 79 GLU A CA 1
ATOM 632 C C . GLU A 1 79 ? 4.500 2.385 -17.780 1.00 88.81 79 GLU A C 1
ATOM 634 O O . GLU A 1 79 ? 5.117 2.899 -18.712 1.00 88.81 79 GLU A O 1
ATOM 639 N N . ASN A 1 80 ? 5.113 1.699 -16.806 1.00 84.88 80 ASN A N 1
ATOM 640 C CA . ASN A 1 80 ? 6.566 1.565 -16.668 1.00 84.88 80 ASN A CA 1
ATOM 641 C C . ASN A 1 80 ? 7.002 0.092 -16.517 1.00 84.88 80 ASN A C 1
ATOM 643 O O . ASN A 1 80 ? 7.512 -0.292 -15.467 1.00 84.88 80 ASN A O 1
ATOM 647 N N . PRO A 1 81 ? 6.866 -0.748 -17.558 1.00 72.69 81 PRO A N 1
ATOM 648 C CA . PRO A 1 81 ? 7.154 -2.183 -17.461 1.00 72.69 81 PRO A CA 1
ATOM 649 C C . PRO A 1 81 ? 8.636 -2.507 -17.209 1.00 72.69 81 PRO A C 1
ATOM 651 O O . PRO A 1 81 ? 8.960 -3.602 -16.759 1.00 72.69 81 PRO A O 1
ATOM 654 N N . GLU A 1 82 ? 9.535 -1.562 -17.490 1.00 70.62 82 GLU A N 1
ATOM 655 C CA . GLU A 1 82 ? 10.973 -1.672 -17.219 1.00 70.62 82 GLU A CA 1
ATOM 656 C C . GLU A 1 82 ? 11.363 -1.109 -15.845 1.00 70.62 82 GLU A C 1
ATOM 658 O O . GLU A 1 82 ? 12.554 -0.984 -15.559 1.00 70.62 82 GLU A O 1
ATOM 663 N N . SER A 1 83 ? 10.398 -0.726 -14.993 1.00 67.94 83 SER A N 1
ATOM 664 C CA . SER A 1 83 ? 10.706 -0.233 -13.652 1.00 67.94 83 SER A CA 1
ATOM 665 C C . SER A 1 83 ? 11.318 -1.356 -12.820 1.00 67.94 83 SER A C 1
ATOM 667 O O . SER A 1 83 ? 10.623 -2.152 -12.189 1.00 67.94 83 SER A O 1
ATOM 669 N N . GLN A 1 84 ? 12.642 -1.426 -12.843 1.00 65.56 84 GLN A N 1
ATOM 670 C CA . GLN A 1 84 ? 13.424 -2.215 -11.913 1.00 65.56 84 GLN A CA 1
ATOM 671 C C . GLN A 1 84 ? 13.345 -1.561 -10.537 1.00 65.56 84 GLN A C 1
ATOM 673 O O . GLN A 1 84 ? 13.129 -0.350 -10.410 1.00 65.56 84 GLN A O 1
ATOM 678 N N . CYS A 1 85 ? 13.541 -2.353 -9.489 1.00 69.69 85 CYS A N 1
ATOM 679 C CA . CYS A 1 85 ? 13.684 -1.779 -8.166 1.00 69.69 85 CYS A CA 1
ATOM 680 C C . CYS A 1 85 ? 14.881 -0.822 -8.127 1.00 69.69 85 CYS A C 1
ATOM 682 O O . CYS A 1 85 ? 16.009 -1.227 -8.413 1.00 69.69 85 CYS A O 1
ATOM 684 N N . ALA A 1 86 ? 14.642 0.440 -7.759 1.00 59.62 86 ALA A N 1
ATOM 685 C CA . ALA A 1 86 ? 15.722 1.370 -7.459 1.00 59.62 86 ALA A CA 1
ATOM 686 C C . ALA A 1 86 ? 16.470 0.861 -6.214 1.00 59.62 86 ALA A C 1
ATOM 688 O O . ALA A 1 86 ? 15.845 0.635 -5.178 1.00 59.62 86 ALA A O 1
ATOM 689 N N . HIS A 1 87 ? 17.774 0.620 -6.366 1.00 48.62 87 HIS A N 1
ATOM 690 C CA . HIS A 1 87 ? 18.676 0.187 -5.295 1.00 48.62 87 HIS A CA 1
ATOM 691 C C . HIS A 1 87 ? 18.990 1.328 -4.324 1.00 48.62 87 HIS A C 1
ATOM 693 O O . HIS A 1 87 ? 19.211 2.462 -4.812 1.00 48.62 87 HIS A O 1
#

Sequence (87 aa):
MSLSENYQCDVCGTKKTDIDRWWLAWLDCQPLDYTSDTQPLLKFTGWQLSLAHSPDVKHLCGARCAGTMMDRWMAEQHENPESQCAH

Foldseek 3Di:
DPPPPFAAAPQPRHTDDPPFWKKKKFKDWDDDPPDPFIDIDIDMDTDDPVVSPDPRIGIHGDDVSVVVVVVVVVVVCVVPVVDTDDD

Nearest PDB structures (foldseek):
  7syx-assembly1_W  TM=4.713E-01  e=5.606E-01  Oryctolagus cuniculus
  6w2s-assembly1_W  TM=4.736E-01  e=6.711E-01  Oryctolagus cuniculus
  6zoj-assembly1_V  TM=4.798E-01  e=6.320E-01  Homo sapiens
  8fvy-assembly1_V  TM=4.826E-01  e=1.084E+00  Giardia duodenalis assemblage A
  7nwi-assembly1_VV  TM=4.873E-01  e=1.151E+00  Oryctolagus cuniculus

Radius of gyration: 15.0 Å; Cα contacts (8 Å, |Δi|>4): 122; chains: 1; bounding box: 33×26×46 Å

pLDDT: mean 85.19, std 14.02, range [31.52, 97.69]

Solvent-accessible surface area (backbone atoms only — not comparable to full-atom values): 5354 Å² total; per-residue (Å²): 133,82,79,79,77,83,50,48,17,77,77,80,62,53,67,71,64,95,85,67,69,37,33,35,34,34,77,47,73,43,74,42,88,97,55,97,48,41,42,65,39,83,47,79,44,71,69,45,74,83,55,67,72,39,91,72,44,41,39,22,68,31,69,68,36,46,48,54,51,50,53,52,50,53,51,54,42,70,76,38,77,80,57,50,62,85,129

Mean predicted aligned error: 6.49 Å